Protein AF-A0A2K3LTS8-F1 (afdb_monomer)

Structure (mmCIF, N/CA/C/O backbone):
data_AF-A0A2K3LTS8-F1
#
_entry.id   AF-A0A2K3LTS8-F1
#
loop_
_atom_site.group_PDB
_atom_site.id
_atom_site.type_symbol
_atom_site.label_atom_id
_atom_site.label_alt_id
_atom_site.label_comp_id
_atom_site.label_asym_id
_atom_site.label_entity_id
_atom_site.label_seq_id
_atom_site.pdbx_PDB_ins_code
_atom_site.Cartn_x
_atom_site.Cartn_y
_atom_site.Cartn_z
_atom_site.occupancy
_atom_site.B_iso_or_equiv
_atom_site.auth_seq_id
_atom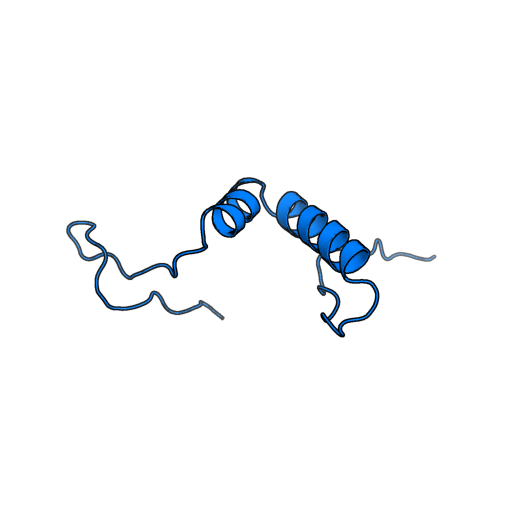_site.auth_comp_id
_atom_site.auth_asym_id
_atom_site.auth_atom_id
_atom_site.pdbx_PDB_model_num
ATOM 1 N N . GLN A 1 1 ? 28.281 20.612 1.835 1.00 40.88 1 GLN A N 1
ATOM 2 C CA . GLN A 1 1 ? 27.283 20.202 2.843 1.00 40.88 1 GLN A CA 1
ATOM 3 C C . GLN A 1 1 ? 26.100 19.606 2.091 1.00 40.88 1 GLN A C 1
ATOM 5 O O . GLN A 1 1 ? 25.236 20.348 1.652 1.00 40.88 1 GLN A O 1
ATOM 10 N N . TYR A 1 2 ? 26.117 18.298 1.822 1.00 33.94 2 TYR A N 1
ATOM 11 C CA . TYR A 1 2 ? 25.036 17.637 1.081 1.00 33.94 2 TYR A CA 1
ATOM 12 C C . TYR A 1 2 ? 24.014 17.099 2.075 1.00 33.94 2 TYR A C 1
ATOM 14 O O . TYR A 1 2 ? 24.041 15.937 2.467 1.00 33.94 2 TYR A O 1
ATOM 22 N N . GLY A 1 3 ? 23.157 18.003 2.539 1.00 50.31 3 GLY A N 1
ATOM 23 C CA . GLY A 1 3 ? 21.952 17.656 3.268 1.00 50.31 3 GLY A CA 1
ATOM 24 C C . GLY A 1 3 ? 20.825 17.424 2.277 1.00 50.31 3 GLY A C 1
ATOM 25 O O . GLY A 1 3 ? 20.257 18.381 1.774 1.00 50.31 3 GLY A O 1
ATOM 26 N N . GLN A 1 4 ? 20.513 16.163 2.003 1.00 45.41 4 GLN A N 1
ATOM 27 C CA . GLN A 1 4 ? 19.140 15.718 1.773 1.00 45.41 4 GLN A CA 1
ATOM 28 C C . GLN A 1 4 ? 19.154 14.196 1.764 1.00 45.41 4 GLN A C 1
ATOM 30 O O . GLN A 1 4 ? 19.438 13.548 0.757 1.00 45.41 4 GLN A O 1
ATOM 35 N N . GLY A 1 5 ? 18.870 13.622 2.934 1.00 43.84 5 GLY A N 1
ATOM 36 C CA . GLY A 1 5 ? 18.425 12.243 3.011 1.00 43.84 5 GLY A CA 1
ATOM 37 C C . GLY A 1 5 ? 17.188 12.131 2.135 1.00 43.84 5 GLY A C 1
ATOM 38 O O . GLY A 1 5 ? 16.129 12.640 2.498 1.00 43.84 5 GLY A O 1
ATOM 39 N N . ARG A 1 6 ? 17.341 11.527 0.953 1.00 49.53 6 ARG A N 1
ATOM 40 C CA . ARG A 1 6 ? 16.214 11.111 0.125 1.00 49.53 6 ARG A CA 1
ATOM 41 C C . ARG A 1 6 ? 15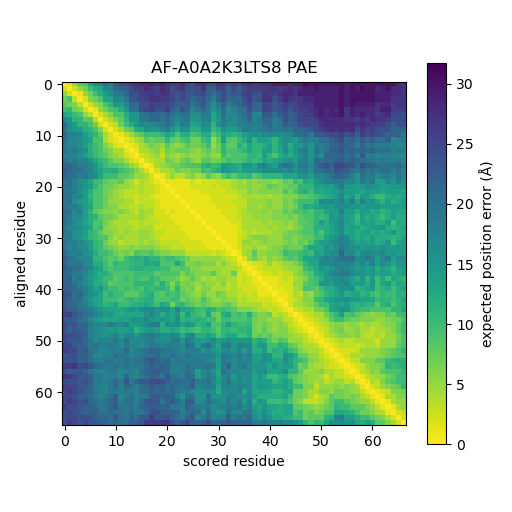.396 10.156 0.978 1.00 49.53 6 ARG A C 1
ATOM 43 O O . ARG A 1 6 ? 15.710 8.971 1.072 1.00 49.53 6 ARG A O 1
ATOM 50 N N . ARG A 1 7 ? 14.351 10.679 1.620 1.00 55.41 7 ARG A N 1
ATOM 51 C CA . ARG A 1 7 ? 13.221 9.853 2.011 1.00 55.41 7 ARG A CA 1
ATOM 52 C C . ARG A 1 7 ? 12.782 9.209 0.710 1.00 55.41 7 ARG A C 1
ATOM 54 O O . ARG A 1 7 ? 12.445 9.883 -0.256 1.00 55.41 7 ARG A O 1
ATOM 61 N N . ILE A 1 8 ? 12.838 7.893 0.682 1.00 50.91 8 ILE A N 1
ATOM 62 C CA . ILE A 1 8 ? 12.491 7.014 -0.439 1.00 50.91 8 ILE A CA 1
ATOM 63 C C . ILE A 1 8 ? 10.972 7.111 -0.749 1.00 50.91 8 ILE A C 1
ATOM 65 O O . ILE A 1 8 ? 10.397 6.268 -1.425 1.00 50.91 8 ILE A O 1
ATOM 69 N N . CYS A 1 9 ? 10.305 8.131 -0.201 1.00 52.72 9 CYS A N 1
ATOM 70 C CA . CYS A 1 9 ? 8.893 8.172 0.121 1.00 52.72 9 CYS A CA 1
ATOM 71 C C . CYS A 1 9 ? 8.097 9.131 -0.776 1.00 52.72 9 CYS A C 1
ATOM 73 O O . CYS A 1 9 ? 6.878 9.039 -0.796 1.00 52.72 9 CYS A O 1
ATOM 75 N N . ASP A 1 10 ? 8.755 10.033 -1.512 1.00 58.25 10 ASP A N 1
ATOM 76 C CA . ASP A 1 10 ? 8.048 11.149 -2.158 1.00 58.25 10 ASP A CA 1
ATOM 77 C C . ASP A 1 10 ? 7.608 10.895 -3.607 1.00 58.25 10 ASP A C 1
ATOM 79 O O . ASP A 1 10 ? 6.794 11.655 -4.122 1.00 58.25 10 ASP A O 1
ATOM 83 N N . ARG A 1 11 ? 8.098 9.851 -4.297 1.00 65.75 11 ARG A N 1
ATOM 84 C CA . ARG A 1 11 ? 7.611 9.528 -5.654 1.00 65.75 11 ARG A CA 1
ATOM 85 C C . ARG A 1 11 ? 7.822 8.063 -6.046 1.00 65.75 11 ARG A C 1
ATOM 87 O O . ARG A 1 11 ? 8.976 7.651 -6.200 1.00 65.75 11 ARG A O 1
ATOM 94 N N . PRO A 1 12 ? 6.752 7.273 -6.246 1.00 67.06 12 PRO A N 1
ATOM 95 C CA . PRO A 1 12 ? 6.884 5.944 -6.824 1.00 67.06 12 PRO A CA 1
ATOM 96 C C . PRO A 1 12 ? 7.356 6.043 -8.289 1.00 67.06 12 PRO A C 1
ATOM 98 O O . PRO A 1 12 ? 6.941 6.956 -9.007 1.00 67.06 12 PRO A O 1
ATOM 101 N N . PRO A 1 13 ? 8.235 5.135 -8.753 1.00 70.62 13 PRO A N 1
ATOM 102 C CA . PRO A 1 13 ? 8.612 5.061 -10.158 1.00 70.62 13 PRO A CA 1
ATOM 103 C C . PRO A 1 13 ? 7.406 4.668 -11.021 1.00 70.62 13 PRO A C 1
ATOM 105 O O . PRO A 1 13 ? 6.5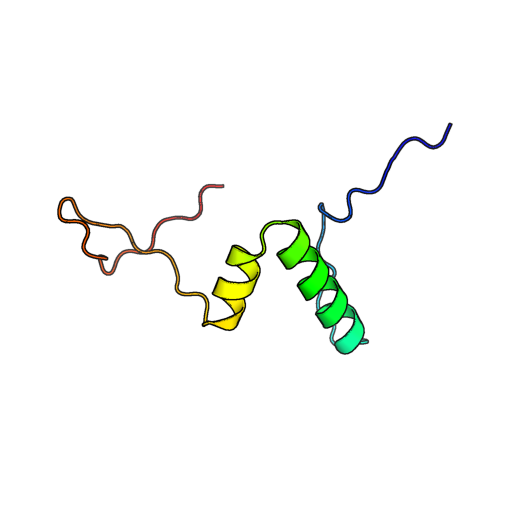96 3.820 -10.637 1.00 70.62 13 PRO A O 1
ATOM 108 N N . LEU A 1 14 ? 7.309 5.280 -12.201 1.00 73.81 14 LEU A N 1
ATOM 109 C CA . LEU A 1 14 ? 6.305 4.944 -13.209 1.00 73.81 14 LEU A CA 1
ATOM 110 C C . LEU A 1 14 ? 6.544 3.522 -13.727 1.00 73.81 14 LEU A C 1
ATOM 112 O O . LEU A 1 14 ? 7.682 3.127 -13.974 1.00 73.81 14 LEU A O 1
ATOM 116 N N . LEU A 1 15 ? 5.462 2.763 -13.893 1.00 77.69 15 LEU A N 1
ATOM 117 C CA . LEU A 1 15 ? 5.505 1.467 -14.555 1.00 77.69 15 LEU A CA 1
ATOM 118 C C . LEU A 1 15 ? 5.539 1.705 -16.071 1.00 77.69 15 LEU A C 1
ATOM 120 O O . LEU A 1 15 ? 4.497 1.877 -16.695 1.00 77.69 15 LEU A O 1
ATOM 124 N N . ASP A 1 16 ? 6.736 1.751 -16.650 1.00 76.31 16 ASP A N 1
ATOM 125 C CA . ASP A 1 16 ? 6.957 1.956 -18.090 1.00 76.31 16 ASP A CA 1
ATOM 126 C C . ASP A 1 16 ? 7.135 0.635 -18.871 1.00 76.31 16 ASP A C 1
ATOM 128 O O . ASP A 1 16 ? 7.352 0.642 -20.080 1.00 76.31 16 ASP A O 1
ATOM 132 N N . GLY A 1 17 ? 7.027 -0.508 -18.183 1.00 67.88 17 GLY A N 1
ATOM 133 C CA . GLY A 1 17 ? 7.205 -1.849 -18.750 1.00 67.88 17 GLY A CA 1
ATOM 134 C C . GLY A 1 17 ? 8.657 -2.338 -18.768 1.00 67.88 17 GLY A C 1
ATOM 135 O O . GLY A 1 17 ? 8.893 -3.531 -18.967 1.00 67.88 17 GLY A O 1
ATOM 136 N N . SER A 1 18 ? 9.628 -1.468 -18.483 1.00 79.81 18 SER A N 1
ATOM 137 C CA . SER A 1 18 ? 11.036 -1.836 -18.361 1.00 79.81 18 SER A CA 1
ATOM 138 C C . SER A 1 18 ? 11.317 -2.357 -16.952 1.00 79.81 18 SER A C 1
ATOM 140 O O . SER A 1 18 ? 11.006 -1.708 -15.957 1.00 79.81 18 SER A O 1
ATOM 142 N N . ASN A 1 19 ? 11.957 -3.524 -16.841 1.00 79.31 19 ASN A N 1
ATOM 143 C CA . ASN A 1 19 ? 12.449 -4.058 -15.565 1.00 79.31 19 ASN A CA 1
ATOM 144 C C . ASN A 1 19 ? 11.358 -4.196 -14.472 1.00 79.31 19 ASN A C 1
ATOM 146 O O . ASN A 1 19 ? 11.525 -3.759 -13.328 1.00 79.31 19 ASN A O 1
ATOM 150 N N . TYR A 1 20 ? 10.236 -4.828 -14.834 1.00 83.69 20 TYR A N 1
ATOM 151 C CA . TYR A 1 20 ? 9.084 -5.062 -13.953 1.00 83.69 20 TYR A CA 1
ATOM 152 C C . TYR A 1 20 ? 9.464 -5.668 -12.592 1.00 83.69 20 TYR A C 1
ATOM 154 O O . TYR A 1 20 ? 8.922 -5.255 -11.570 1.00 83.69 20 TYR A O 1
ATOM 162 N N . ASP A 1 21 ? 10.423 -6.597 -12.547 1.00 85.75 21 ASP A N 1
ATOM 163 C CA . ASP A 1 21 ? 10.852 -7.245 -11.300 1.00 85.75 21 ASP A CA 1
ATOM 164 C C . ASP A 1 21 ? 11.488 -6.266 -10.306 1.00 85.75 21 ASP A C 1
ATOM 166 O O . ASP A 1 21 ? 11.262 -6.354 -9.092 1.00 85.75 21 ASP A O 1
ATOM 170 N N . TYR A 1 22 ? 12.243 -5.292 -10.814 1.00 84.50 22 TYR A N 1
ATOM 171 C CA . TYR A 1 22 ? 12.813 -4.223 -10.003 1.00 84.50 22 TYR A CA 1
ATOM 172 C C . TYR A 1 22 ? 11.728 -3.270 -9.506 1.00 84.50 22 TYR A C 1
ATOM 174 O O . TYR A 1 22 ? 11.652 -3.007 -8.304 1.00 84.50 22 TYR A O 1
ATOM 182 N N . TRP A 1 23 ? 10.848 -2.814 -10.406 1.00 85.75 23 TRP A N 1
ATOM 183 C CA . TRP A 1 23 ? 9.709 -1.964 -10.051 1.00 85.75 23 TRP A CA 1
ATOM 184 C C . TRP A 1 23 ? 8.845 -2.624 -8.968 1.00 85.75 23 TRP A C 1
ATOM 186 O O . TRP A 1 23 ? 8.538 -2.013 -7.943 1.00 85.75 23 TRP A O 1
ATOM 196 N N . LYS A 1 24 ? 8.544 -3.914 -9.137 1.00 84.31 24 LYS A N 1
ATOM 197 C CA . LYS A 1 24 ? 7.768 -4.718 -8.193 1.00 84.31 24 LYS A CA 1
ATOM 198 C C . LYS A 1 24 ? 8.460 -4.821 -6.840 1.00 84.31 24 LYS A C 1
ATOM 200 O O . LYS A 1 24 ? 7.835 -4.551 -5.818 1.00 84.31 24 LYS A O 1
ATOM 205 N N . SER A 1 25 ? 9.745 -5.173 -6.813 1.00 88.00 25 SER A N 1
ATOM 206 C CA . SER A 1 25 ? 10.511 -5.291 -5.564 1.00 88.00 25 SER A CA 1
ATOM 207 C C . SER A 1 25 ? 10.565 -3.963 -4.803 1.00 88.00 25 SER A C 1
ATOM 209 O O . SER A 1 25 ? 10.417 -3.937 -3.579 1.00 88.00 25 SER A O 1
ATOM 211 N N . TYR A 1 26 ? 10.704 -2.853 -5.529 1.00 84.44 26 TYR A N 1
ATOM 212 C CA . TYR A 1 26 ? 10.730 -1.513 -4.957 1.00 84.44 26 TYR A CA 1
ATOM 213 C C . TYR A 1 26 ? 9.361 -1.088 -4.403 1.00 84.44 26 TYR A C 1
ATOM 215 O O . TYR A 1 26 ? 9.284 -0.618 -3.270 1.00 84.44 26 TYR A O 1
ATOM 223 N N . MET A 1 27 ? 8.266 -1.324 -5.134 1.00 83.94 27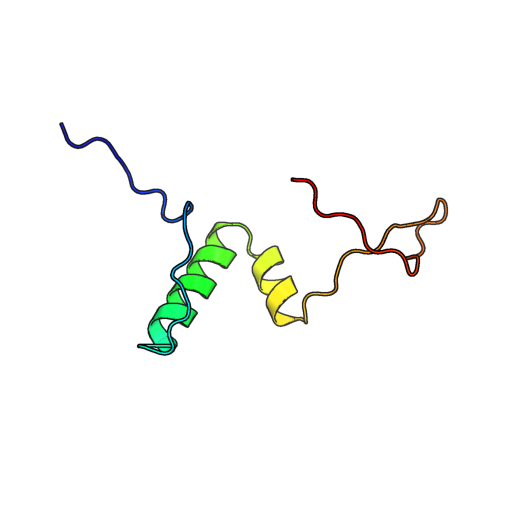 MET A N 1
ATOM 224 C CA . MET A 1 27 ? 6.906 -1.026 -4.660 1.00 83.94 27 MET A CA 1
ATOM 225 C C . MET A 1 27 ? 6.495 -1.868 -3.454 1.00 83.94 27 MET A C 1
ATOM 227 O O . MET A 1 27 ? 5.881 -1.352 -2.521 1.00 83.94 27 MET A O 1
ATOM 231 N N . VAL A 1 28 ? 6.906 -3.136 -3.408 1.00 83.81 28 VAL A N 1
ATOM 232 C CA . VAL A 1 28 ? 6.715 -3.985 -2.225 1.00 83.81 28 VAL A CA 1
ATOM 233 C C . VAL A 1 28 ? 7.440 -3.398 -1.011 1.00 83.81 28 VAL A C 1
ATOM 235 O O . VAL A 1 28 ? 6.863 -3.344 0.075 1.00 83.81 28 VAL A O 1
ATOM 238 N N . ALA A 1 29 ? 8.692 -2.956 -1.168 1.00 85.00 29 ALA A N 1
ATOM 239 C CA . ALA A 1 29 ? 9.461 -2.349 -0.082 1.00 85.00 29 ALA A CA 1
ATOM 240 C C . ALA A 1 29 ? 8.865 -1.003 0.365 1.00 85.00 29 ALA A C 1
ATOM 242 O O . ALA A 1 29 ? 8.729 -0.765 1.564 1.00 85.00 29 ALA A O 1
ATOM 243 N N . PHE A 1 30 ? 8.445 -0.167 -0.585 1.00 81.75 30 PHE A N 1
ATOM 244 C CA . PHE A 1 30 ? 7.795 1.119 -0.339 1.00 81.75 30 PHE A CA 1
ATOM 245 C C . PHE A 1 30 ? 6.502 0.958 0.470 1.00 81.75 30 PHE A C 1
ATOM 247 O O . PHE A 1 30 ? 6.376 1.536 1.548 1.00 81.75 30 PHE A O 1
ATOM 254 N N . LEU A 1 31 ? 5.581 0.097 0.029 1.00 82.69 31 LEU A N 1
ATOM 255 C CA . LEU A 1 31 ? 4.317 -0.146 0.734 1.00 82.69 31 LEU A CA 1
ATOM 256 C C . LEU A 1 31 ? 4.541 -0.743 2.129 1.00 82.69 31 LEU A C 1
ATOM 258 O O . LEU A 1 31 ? 3.902 -0.318 3.088 1.00 82.69 31 LEU A O 1
ATOM 262 N N . LYS A 1 32 ? 5.493 -1.676 2.270 1.00 77.88 32 LYS A N 1
ATOM 263 C CA . LYS A 1 32 ? 5.892 -2.215 3.580 1.00 77.88 32 LYS A CA 1
ATOM 264 C C . LYS A 1 32 ? 6.501 -1.155 4.501 1.00 77.88 32 LYS A C 1
ATOM 266 O O . LYS A 1 32 ? 6.348 -1.284 5.712 1.00 77.88 32 LYS A O 1
ATOM 271 N N . SER A 1 33 ? 7.195 -0.156 3.951 1.00 80.31 33 SER A N 1
ATOM 272 C CA . SER A 1 33 ? 7.780 0.944 4.728 1.00 80.31 33 SER A CA 1
ATOM 273 C C . SER A 1 33 ? 6.738 1.943 5.238 1.00 80.31 33 SER A C 1
ATOM 275 O O . SER A 1 33 ? 6.961 2.550 6.280 1.00 80.31 33 SER A O 1
ATOM 277 N N . ILE A 1 34 ? 5.606 2.081 4.536 1.00 80.94 34 ILE A N 1
ATOM 278 C CA . ILE A 1 34 ? 4.474 2.915 4.958 1.00 80.94 34 ILE A CA 1
ATOM 279 C C . ILE A 1 34 ? 3.705 2.203 6.066 1.00 80.94 34 ILE A C 1
ATOM 281 O O . ILE A 1 34 ? 3.605 2.718 7.174 1.00 80.94 34 ILE A O 1
ATOM 285 N N . ASP A 1 35 ? 3.184 1.009 5.777 1.00 76.69 35 ASP A N 1
ATOM 286 C CA . ASP A 1 35 ? 2.541 0.162 6.772 1.00 76.69 35 ASP A CA 1
ATOM 287 C C . ASP A 1 35 ? 2.364 -1.269 6.236 1.00 76.69 35 ASP A C 1
ATOM 289 O O . ASP A 1 35 ? 1.882 -1.522 5.128 1.00 76.69 35 ASP A O 1
ATOM 293 N N . SER A 1 36 ? 2.734 -2.257 7.051 1.00 72.44 36 SER A N 1
ATOM 294 C CA . SER A 1 36 ? 2.631 -3.669 6.661 1.00 72.44 36 SER A CA 1
ATOM 295 C C . SER A 1 36 ? 1.184 -4.149 6.469 1.00 72.44 36 SER A C 1
ATOM 297 O O . SER A 1 36 ? 0.964 -5.149 5.776 1.00 72.44 36 SER A O 1
ATOM 299 N N . ARG A 1 37 ? 0.190 -3.466 7.059 1.00 73.88 37 ARG A N 1
ATOM 300 C CA . ARG A 1 37 ? -1.239 -3.764 6.877 1.00 73.88 37 ARG A CA 1
ATOM 301 C C . ARG A 1 37 ? -1.730 -3.201 5.546 1.00 73.88 37 ARG A C 1
ATOM 303 O O . ARG A 1 37 ? -2.500 -3.892 4.888 1.00 73.88 37 ARG A O 1
ATOM 310 N N . THR A 1 38 ? -1.203 -2.062 5.091 1.00 72.81 38 THR A N 1
ATOM 311 C CA . THR A 1 38 ? -1.446 -1.531 3.737 1.00 72.81 38 THR A CA 1
ATOM 312 C C . THR A 1 38 ? -1.034 -2.535 2.657 1.00 72.81 38 THR A C 1
ATOM 314 O O . THR A 1 38 ? -1.840 -2.873 1.794 1.00 72.81 38 THR A O 1
ATOM 317 N N . TRP A 1 39 ? 0.169 -3.120 2.735 1.00 79.19 39 TRP A N 1
ATOM 318 C CA . TRP A 1 39 ? 0.585 -4.162 1.777 1.00 79.19 39 TRP A CA 1
ATOM 319 C C . TRP A 1 39 ? -0.306 -5.416 1.834 1.00 79.19 39 TRP A C 1
ATOM 321 O O . TRP A 1 39 ? -0.639 -5.999 0.802 1.00 79.19 39 TRP A O 1
ATOM 331 N N . LYS A 1 40 ? -0.732 -5.829 3.036 1.00 77.50 40 LYS A N 1
ATOM 332 C CA . LYS A 1 40 ? -1.675 -6.949 3.192 1.00 77.50 40 LYS A CA 1
ATOM 333 C C . LYS A 1 40 ? -3.040 -6.650 2.566 1.00 77.50 40 LYS A C 1
ATOM 335 O O . LYS A 1 40 ? -3.639 -7.578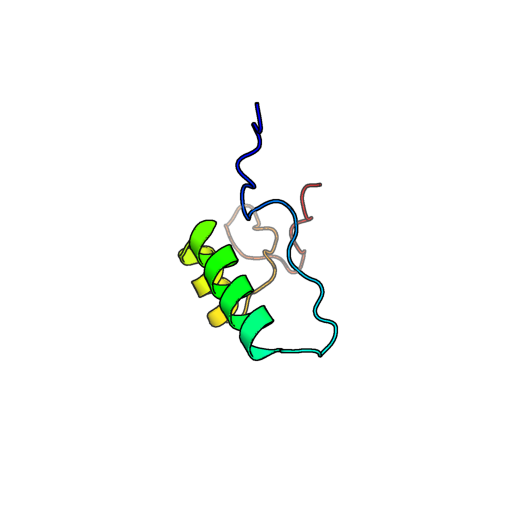 2.034 1.00 77.50 40 LYS A O 1
ATOM 340 N N . ALA A 1 41 ? -3.517 -5.406 2.621 1.00 78.12 41 ALA A N 1
ATOM 341 C CA . ALA A 1 41 ? -4.763 -4.994 1.975 1.00 78.12 41 ALA A CA 1
ATOM 342 C C . ALA A 1 41 ? -4.653 -5.089 0.447 1.00 78.12 41 ALA A C 1
ATOM 344 O O . ALA A 1 41 ? -5.521 -5.673 -0.189 1.00 78.12 41 ALA A O 1
ATOM 345 N N . VAL A 1 42 ? -3.534 -4.634 -0.126 1.00 77.00 42 VAL A N 1
ATOM 346 C CA . VAL A 1 42 ? -3.260 -4.775 -1.567 1.00 77.00 42 VAL A CA 1
ATOM 347 C C . VAL A 1 42 ? -3.239 -6.249 -1.990 1.00 77.00 42 VAL A C 1
ATOM 349 O O . VAL A 1 42 ? -3.857 -6.610 -2.988 1.00 77.00 42 VAL A O 1
ATOM 352 N N . LEU A 1 43 ? -2.583 -7.123 -1.216 1.00 77.62 43 LEU A N 1
ATOM 353 C CA . LEU A 1 43 ? -2.519 -8.561 -1.515 1.00 77.62 43 LEU A CA 1
ATOM 354 C C . LEU A 1 43 ? -3.863 -9.288 -1.401 1.00 77.62 43 LEU A C 1
ATOM 356 O O . L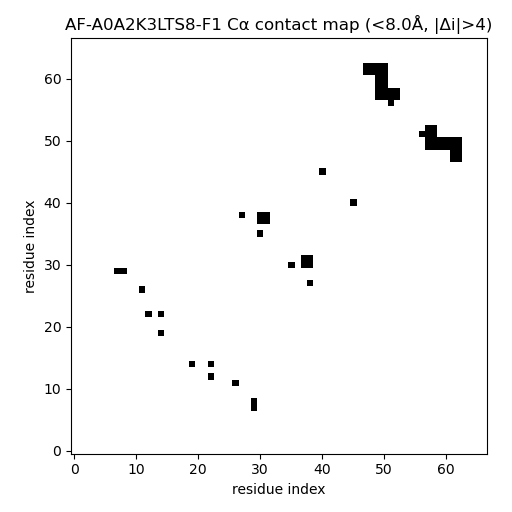EU A 1 43 ? -4.086 -10.252 -2.127 1.00 77.62 43 LEU A O 1
ATOM 360 N N . LYS A 1 44 ? -4.736 -8.870 -0.480 1.00 79.69 44 LYS A N 1
ATOM 361 C CA . LYS A 1 44 ? -6.064 -9.477 -0.299 1.00 79.69 44 LYS A CA 1
ATOM 362 C C . LYS A 1 44 ? -7.079 -9.048 -1.365 1.00 79.69 44 LYS A C 1
ATOM 364 O O . LYS A 1 44 ? -8.178 -9.586 -1.371 1.00 79.69 44 LYS A O 1
ATOM 369 N N . GLY A 1 45 ? -6.697 -8.141 -2.264 1.00 73.06 45 GLY A N 1
ATOM 370 C CA . GLY A 1 45 ? -7.632 -7.404 -3.099 1.00 73.06 45 GLY A CA 1
ATOM 371 C C . GLY A 1 45 ? -8.060 -6.168 -2.328 1.00 73.06 45 GLY A C 1
ATOM 372 O O . GLY A 1 45 ? -8.806 -6.255 -1.356 1.00 73.06 45 GLY A O 1
ATOM 373 N N . TRP A 1 46 ? -7.514 -5.020 -2.716 1.00 78.19 46 TRP A N 1
ATOM 374 C CA . TRP A 1 46 ? -7.941 -3.754 -2.147 1.00 78.19 46 TRP A CA 1
ATOM 375 C C . TRP A 1 46 ? -9.402 -3.513 -2.539 1.00 78.19 46 TRP A C 1
ATOM 377 O O . TRP A 1 46 ? -9.721 -3.453 -3.726 1.00 78.19 46 TRP A O 1
ATOM 387 N N . GLU A 1 47 ? -10.276 -3.405 -1.540 1.00 73.12 47 GLU A N 1
ATOM 388 C CA . GLU A 1 47 ? -11.661 -2.984 -1.720 1.00 73.12 47 GLU A CA 1
ATOM 389 C C . GLU A 1 47 ? -11.766 -1.495 -1.409 1.00 73.12 47 GLU A C 1
ATOM 391 O O . GLU A 1 47 ? -11.252 -1.021 -0.391 1.00 73.12 47 GLU A O 1
ATOM 396 N N . HIS A 1 48 ? -12.424 -0.755 -2.300 1.00 74.94 48 HIS A N 1
ATOM 397 C CA . HIS A 1 48 ? -12.617 0.673 -2.114 1.00 74.94 48 HIS A CA 1
ATOM 398 C C . HIS A 1 48 ? -13.441 0.910 -0.839 1.00 74.94 48 HIS A C 1
ATOM 400 O O . HIS A 1 48 ? -14.528 0.335 -0.714 1.00 74.94 48 HIS A O 1
ATOM 406 N N . PRO A 1 49 ? -12.972 1.746 0.106 1.00 79.06 49 PRO A N 1
ATOM 407 C CA . PRO A 1 49 ? -13.735 2.034 1.308 1.00 79.06 49 PRO A CA 1
ATOM 408 C C . PRO A 1 49 ? -15.081 2.658 0.932 1.00 79.06 49 PRO A C 1
ATOM 410 O O . PRO A 1 49 ? -15.149 3.579 0.113 1.00 79.06 49 PRO A O 1
ATOM 413 N N . ARG A 1 50 ? -16.148 2.129 1.526 1.00 83.38 50 ARG A N 1
ATOM 414 C CA . ARG A 1 50 ? -17.522 2.613 1.390 1.00 83.38 50 ARG A CA 1
ATOM 415 C C . ARG A 1 50 ? -17.899 3.457 2.599 1.00 83.38 50 ARG A C 1
ATOM 417 O O . ARG A 1 50 ? -17.310 3.330 3.676 1.00 83.38 50 ARG A O 1
ATOM 424 N N . ILE A 1 51 ? -18.859 4.352 2.414 1.00 81.25 51 ILE A N 1
ATOM 425 C CA . ILE A 1 51 ? -19.417 5.135 3.512 1.00 81.25 51 ILE A CA 1
ATOM 426 C C . ILE A 1 51 ? -20.213 4.180 4.397 1.00 81.25 51 ILE A C 1
ATOM 428 O O . ILE A 1 51 ? -21.017 3.386 3.907 1.00 81.25 51 ILE A O 1
ATOM 432 N N . LYS A 1 52 ? -19.981 4.243 5.707 1.00 83.81 52 LYS A N 1
A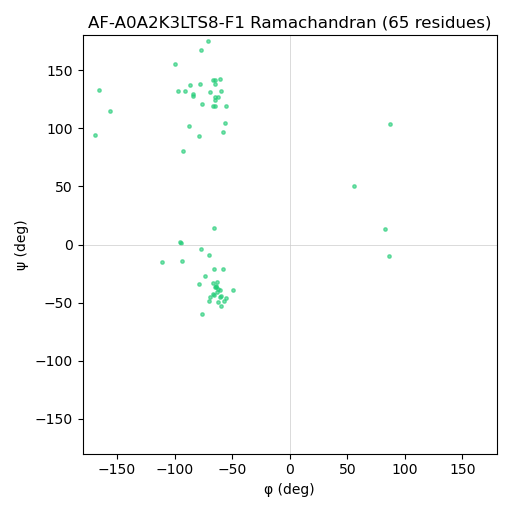TOM 433 C CA . LYS A 1 52 ? -20.756 3.468 6.677 1.00 83.81 52 LYS A CA 1
ATOM 434 C C . LYS A 1 52 ? -21.943 4.290 7.146 1.00 83.81 52 LYS A C 1
ATOM 436 O O . LYS A 1 52 ? -21.768 5.455 7.502 1.00 83.81 52 LYS A O 1
ATOM 441 N N . ASP A 1 53 ? -23.130 3.693 7.148 1.00 81.12 53 ASP A N 1
ATOM 442 C CA . ASP A 1 53 ? -24.309 4.330 7.729 1.00 81.12 53 ASP A CA 1
ATOM 443 C C . ASP A 1 53 ? -24.209 4.376 9.268 1.00 81.12 53 ASP A C 1
ATOM 445 O O . ASP A 1 53 ? -23.281 3.829 9.873 1.00 81.12 53 ASP A O 1
ATOM 449 N N . ALA A 1 54 ? -25.179 5.016 9.927 1.00 83.25 54 ALA A N 1
ATOM 450 C CA . ALA A 1 54 ? -25.210 5.134 11.388 1.00 83.25 54 ALA A CA 1
ATOM 451 C C . ALA A 1 54 ? -25.208 3.773 12.117 1.00 83.25 54 ALA A C 1
ATOM 453 O O . ALA A 1 54 ? -24.806 3.706 13.279 1.00 83.25 54 ALA A O 1
ATOM 454 N N . ASN A 1 55 ? -25.612 2.693 11.438 1.00 83.50 55 ASN A N 1
ATOM 455 C CA . ASN A 1 55 ? -25.604 1.329 11.964 1.00 83.50 55 ASN A CA 1
ATOM 456 C C . ASN A 1 55 ? -24.330 0.539 11.607 1.00 83.50 55 ASN A C 1
ATOM 458 O O . ASN A 1 55 ? -24.200 -0.620 11.999 1.00 83.50 55 ASN A O 1
ATOM 462 N N . GLY A 1 56 ? -23.374 1.150 10.900 1.00 76.75 56 GLY A N 1
ATOM 463 C CA . GLY A 1 56 ? -22.079 0.552 10.576 1.00 76.75 56 GLY A CA 1
ATOM 464 C C . GLY A 1 56 ? -22.072 -0.385 9.363 1.00 76.75 56 GLY A C 1
ATOM 465 O O . GLY A 1 56 ? -21.088 -1.108 9.190 1.00 76.75 56 GLY A O 1
ATOM 466 N N . VAL A 1 57 ? -23.124 -0.381 8.541 1.00 82.25 57 VAL A N 1
ATOM 467 C CA . VAL A 1 57 ? -23.238 -1.135 7.285 1.00 82.25 57 VAL A CA 1
ATOM 468 C C . VAL A 1 57 ? -22.630 -0.321 6.142 1.00 82.25 57 VAL A C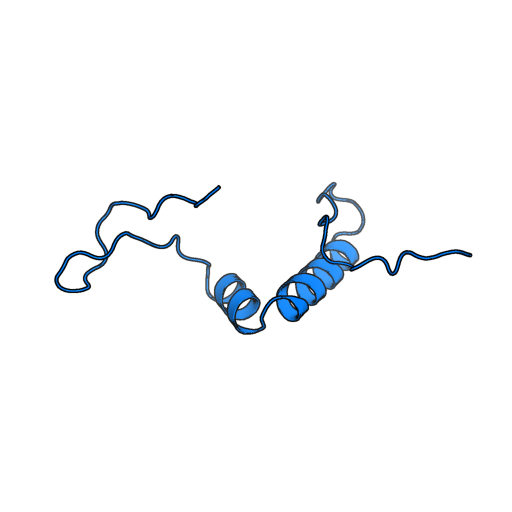 1
ATOM 470 O O . VAL A 1 57 ? -22.82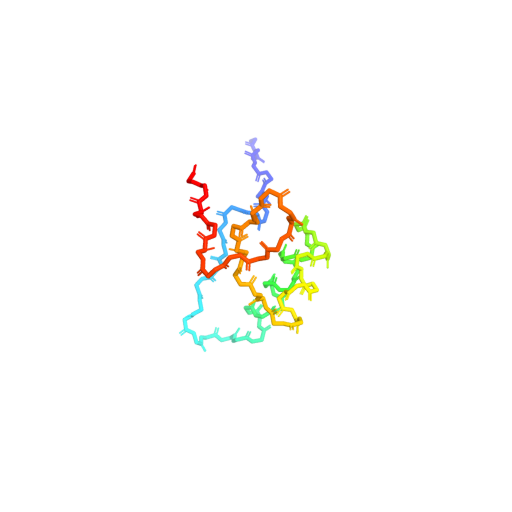8 0.890 6.035 1.00 82.25 57 VAL A O 1
ATOM 473 N N . ASP A 1 58 ? -21.862 -0.987 5.279 1.00 80.44 58 ASP A N 1
ATOM 474 C CA . ASP A 1 58 ? -21.309 -0.377 4.072 1.00 80.44 58 ASP A CA 1
ATOM 475 C C . ASP A 1 58 ? -22.437 -0.021 3.090 1.00 80.44 58 ASP A C 1
ATOM 477 O O . ASP A 1 58 ? -23.176 -0.888 2.620 1.00 80.44 58 ASP A O 1
ATOM 481 N N . THR A 1 59 ? -22.562 1.264 2.767 1.00 79.50 59 THR A N 1
ATOM 482 C CA . THR A 1 59 ? -23.465 1.751 1.716 1.00 79.50 59 THR A CA 1
ATOM 483 C C . THR A 1 59 ? -22.874 1.495 0.326 1.00 79.50 59 THR A C 1
ATOM 485 O O . THR A 1 59 ? -21.697 1.167 0.180 1.00 79.50 59 THR A O 1
ATOM 488 N N . GLU A 1 60 ? -23.675 1.634 -0.733 1.00 77.38 60 GLU A N 1
ATOM 489 C CA . GLU A 1 60 ? -23.160 1.570 -2.114 1.00 77.38 60 GLU A CA 1
ATOM 490 C C . GLU A 1 60 ? -22.299 2.791 -2.484 1.00 77.38 60 GLU A C 1
ATOM 492 O O . GLU A 1 60 ? -21.635 2.794 -3.520 1.00 77.38 60 GLU A O 1
ATOM 497 N N . GLU A 1 61 ? -22.277 3.810 -1.623 1.00 78.62 61 GLU A N 1
ATOM 498 C CA . GLU A 1 61 ? -21.540 5.046 -1.828 1.00 78.62 61 GLU A CA 1
ATOM 499 C C . GLU A 1 61 ? -20.077 4.888 -1.391 1.00 78.62 61 GLU A C 1
ATOM 501 O O . GLU A 1 61 ? -19.761 4.432 -0.287 1.00 78.62 61 GLU A O 1
ATOM 506 N N . LEU A 1 62 ? -19.157 5.246 -2.286 1.00 82.19 62 LEU A N 1
ATOM 507 C CA . LEU A 1 62 ? -17.723 5.189 -2.027 1.00 82.19 62 LEU A CA 1
ATOM 508 C C . LEU A 1 62 ? -17.301 6.376 -1.160 1.00 82.19 62 LEU A C 1
ATOM 510 O O . LEU A 1 62 ? -17.731 7.505 -1.389 1.00 82.19 62 LEU A O 1
ATOM 514 N N . LYS A 1 63 ? -16.428 6.135 -0.175 1.00 75.31 63 LYS A N 1
ATOM 515 C CA . LYS A 1 63 ? -15.858 7.221 0.626 1.00 75.31 63 LYS A CA 1
ATOM 516 C C . LYS A 1 63 ? -14.988 8.094 -0.296 1.00 75.31 63 LYS A C 1
ATOM 518 O O . LYS A 1 63 ? -14.111 7.529 -0.949 1.00 75.31 63 LYS A O 1
ATOM 523 N N . PRO A 1 64 ? -15.192 9.423 -0.356 1.00 73.94 64 PRO A N 1
ATOM 524 C CA . PRO A 1 64 ? -14.348 10.289 -1.173 1.00 73.94 64 PRO A CA 1
ATOM 525 C C . PRO A 1 64 ? -12.890 10.201 -0.707 1.00 73.94 64 PRO A C 1
ATOM 527 O O . PRO A 1 64 ? -12.626 10.087 0.495 1.00 73.94 64 PRO A O 1
ATOM 530 N N . GLU A 1 65 ? -11.952 10.235 -1.654 1.00 70.12 65 GLU A N 1
ATOM 531 C CA . GLU A 1 65 ? -10.544 10.465 -1.335 1.00 70.12 65 GLU A CA 1
ATOM 532 C C . GLU A 1 65 ? -10.422 11.888 -0.770 1.00 70.12 65 GLU A C 1
ATOM 534 O O . GLU A 1 65 ? -10.911 12.848 -1.364 1.00 70.12 65 GLU A O 1
ATOM 539 N N . GLU A 1 66 ? -9.860 12.009 0.432 1.00 64.44 66 GLU A N 1
ATOM 540 C CA . GLU A 1 66 ? -9.511 13.309 1.007 1.00 64.44 66 GLU A CA 1
ATOM 541 C C . GLU A 1 66 ? -8.229 13.786 0.297 1.00 64.44 66 GLU A C 1
ATOM 543 O O . GLU A 1 66 ? -7.237 13.053 0.308 1.00 64.44 66 GLU A O 1
ATOM 548 N N . ASP A 1 67 ? -8.294 14.949 -0.365 1.00 51.25 67 ASP A N 1
ATOM 549 C CA . ASP A 1 67 ? -7.190 15.596 -1.109 1.00 51.25 67 ASP A CA 1
ATOM 550 C C . ASP A 1 67 ? -6.131 16.199 -0.163 1.00 51.25 67 ASP A C 1
ATOM 552 O O . ASP A 1 67 ? -6.526 16.857 0.833 1.00 51.25 67 ASP A O 1
#

Radius of gyration: 16.94 Å; Cα contacts (8 Å, |Δi|>4): 34; chains: 1; bounding box: 53×30×31 Å

Sequence (67 aa):
QYGQGRRICDRPPLLDGSNYDYWKSYMVAFLKSIDSRTWKAVLKGWEHPRIKDANGVDTEELKPEED

Mean predicted aligned error: 12.74 Å

Solvent-accessible surface area (backbone atoms only — not comparable to full-atom values): 4517 Å² total; per-residue (Å²): 135,90,85,70,85,76,67,89,75,84,67,83,81,80,90,80,78,72,61,55,70,59,56,49,54,48,52,54,52,48,39,45,72,75,34,62,64,59,43,50,39,56,74,70,57,68,73,81,59,44,38,59,48,100,86,68,49,73,45,98,50,65,50,78,83,86,130

Organism: Trifolium pratense (NCBI:txid57577)

Secondary structure (DSSP, 8-state):
-------TTS-PPP--SSSHHHHHHHHHHHHHHH-HHHHHHHHT-PPPPEEE-TTSPEEEEEPPPP-

pLDDT: mean 73.49, std 12.43, range [33.94, 88.0]

Foldseek 3Di:
DDDDDPPLADDQDDPPVPPVVVSVVSVLVRQVVVPPVSSVCVVVDPDFQADADPVRDGDPHGDDDDD